Protein AF-A0A9E0QHQ0-F1 (afdb_monomer_lite)

Sequence (59 aa):
ETNTVMAGRDWLISMRAGKTPSPDVRSMEVKVSSYDPISGESGSPLVNVVGFIGRFNNG

Foldseek 3Di:
DDWDADPNFIKDKDWDWADDPDNQKIKIWIFIWGADPVVRDTDDTPDIDIDMDGDDDPD

Secondary structure (DSSP, 8-state):
-EEEEETTEEEEEEEEEEE-SSTTEEEEEEEEEEE-T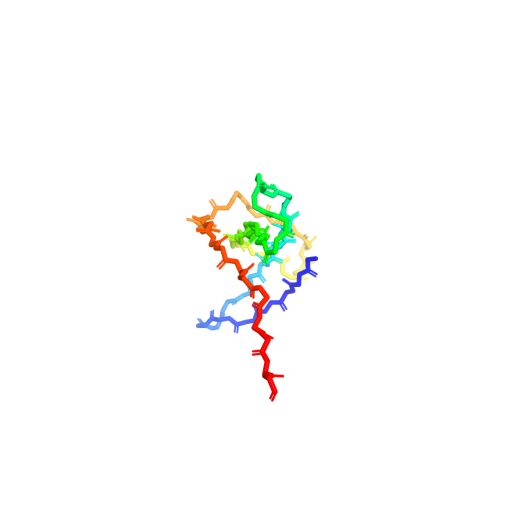TT--EEEEEEEEEEEEE-----

pLDDT: mean 92.22, std 8.63, range [52.88, 97.69]

Radius of gyration: 14.86 Å; chains: 1; bounding box: 31×28×38 Å

Structure (mmCIF, N/CA/C/O backbone):
data_AF-A0A9E0QHQ0-F1
#
_entry.id   AF-A0A9E0QHQ0-F1
#
loop_
_atom_site.group_PDB
_atom_site.id
_atom_site.type_symbol
_atom_site.label_atom_id
_atom_site.label_alt_id
_atom_site.label_comp_id
_atom_site.label_asym_id
_atom_site.label_entity_id
_atom_site.label_seq_id
_atom_site.pdbx_PDB_ins_code
_atom_site.Cartn_x
_atom_site.Cartn_y
_atom_site.Cartn_z
_atom_site.occupancy
_atom_site.B_iso_or_equiv
_atom_site.auth_seq_id
_atom_site.auth_comp_id
_atom_site.auth_asym_id
_atom_site.auth_atom_id
_atom_site.pdbx_PDB_model_num
ATOM 1 N N . GLU A 1 1 ? 7.416 -0.708 2.387 1.00 84.88 1 GLU A N 1
ATOM 2 C CA . GLU A 1 1 ? 7.192 -0.459 0.948 1.00 84.88 1 GLU A CA 1
ATOM 3 C C . GLU A 1 1 ? 7.498 -1.736 0.191 1.00 84.88 1 GLU A C 1
ATOM 5 O O . GLU A 1 1 ? 8.259 -2.553 0.705 1.00 84.88 1 GLU A O 1
ATOM 10 N N . THR A 1 2 ? 6.852 -1.963 -0.947 1.00 90.94 2 THR A N 1
ATOM 11 C CA . THR A 1 2 ? 7.081 -3.152 -1.775 1.00 90.94 2 THR A CA 1
ATOM 12 C C . THR A 1 2 ? 6.905 -2.816 -3.250 1.00 90.94 2 THR A C 1
ATOM 14 O O . THR A 1 2 ? 6.078 -1.969 -3.591 1.00 90.94 2 THR A O 1
ATOM 17 N N . ASN A 1 3 ? 7.676 -3.487 -4.103 1.00 88.75 3 ASN A N 1
ATOM 18 C CA . ASN A 1 3 ? 7.604 -3.338 -5.551 1.00 88.75 3 ASN A CA 1
ATOM 19 C C . ASN A 1 3 ? 6.835 -4.522 -6.136 1.00 88.75 3 ASN A C 1
ATOM 21 O O . ASN A 1 3 ? 7.028 -5.660 -5.704 1.00 88.75 3 ASN A O 1
ATOM 25 N N . THR A 1 4 ? 5.971 -4.264 -7.113 1.00 92.62 4 THR A N 1
ATOM 26 C CA . THR A 1 4 ? 5.220 -5.318 -7.803 1.00 92.62 4 THR A CA 1
ATOM 27 C C . THR A 1 4 ? 4.991 -4.980 -9.271 1.00 92.62 4 THR A C 1
ATOM 29 O O . THR A 1 4 ? 4.886 -3.809 -9.636 1.00 92.62 4 THR A O 1
ATOM 32 N N . VAL A 1 5 ? 4.865 -6.012 -10.106 1.00 93.88 5 VAL A N 1
ATOM 33 C CA . VAL A 1 5 ? 4.534 -5.868 -11.526 1.00 93.88 5 VAL A CA 1
ATOM 34 C C . VAL A 1 5 ? 3.035 -6.078 -11.715 1.00 93.88 5 VAL A C 1
ATOM 36 O O . VAL A 1 5 ? 2.505 -7.153 -11.439 1.00 93.88 5 VAL A O 1
ATOM 39 N N . MET A 1 6 ? 2.345 -5.060 -12.230 1.00 93.88 6 MET A N 1
ATOM 40 C CA . MET A 1 6 ? 0.923 -5.123 -12.585 1.00 93.88 6 MET A CA 1
ATOM 41 C C . MET A 1 6 ? 0.734 -4.604 -14.008 1.00 93.88 6 MET A C 1
ATOM 43 O O . MET A 1 6 ? 1.220 -3.527 -14.351 1.00 93.88 6 MET A O 1
ATOM 47 N N . ALA A 1 7 ? 0.035 -5.377 -14.845 1.00 93.31 7 ALA A N 1
ATOM 48 C CA . ALA A 1 7 ? -0.175 -5.070 -16.266 1.00 93.31 7 ALA A CA 1
ATOM 49 C C . ALA A 1 7 ? 1.132 -4.765 -17.039 1.00 93.31 7 ALA A C 1
ATOM 51 O O . ALA A 1 7 ? 1.168 -3.883 -17.895 1.00 93.31 7 ALA A O 1
ATOM 52 N N . GLY A 1 8 ? 2.216 -5.483 -16.717 1.00 94.06 8 GLY A N 1
ATOM 53 C CA . GLY A 1 8 ? 3.516 -5.336 -17.382 1.00 94.06 8 GLY A CA 1
ATOM 54 C C . GLY A 1 8 ? 4.288 -4.063 -17.021 1.00 94.06 8 GLY A C 1
ATOM 55 O O . GLY A 1 8 ? 5.209 -3.698 -17.745 1.00 94.06 8 GLY A O 1
ATOM 56 N N . ARG A 1 9 ? 3.914 -3.371 -15.938 1.00 93.38 9 ARG A N 1
ATOM 57 C CA . ARG A 1 9 ? 4.626 -2.198 -15.414 1.00 93.38 9 ARG A CA 1
ATOM 58 C C . ARG A 1 9 ? 4.970 -2.392 -13.948 1.00 93.38 9 ARG A C 1
ATOM 60 O O . ARG A 1 9 ? 4.187 -3.003 -13.219 1.00 93.38 9 ARG A O 1
ATOM 67 N N . ASP A 1 10 ? 6.102 -1.841 -13.535 1.00 96.31 10 ASP A N 1
ATOM 68 C CA . ASP A 1 10 ? 6.521 -1.813 -12.142 1.00 96.31 10 ASP A CA 1
ATOM 69 C C . ASP A 1 10 ? 5.826 -0.695 -11.357 1.00 96.31 10 ASP A C 1
ATOM 71 O O . ASP A 1 10 ? 5.657 0.439 -11.818 1.00 96.31 10 ASP A O 1
ATOM 75 N N . TRP A 1 11 ? 5.424 -1.039 -10.138 1.00 96.81 11 TRP A N 1
ATOM 76 C CA . TRP A 1 11 ? 4.713 -0.163 -9.220 1.00 96.81 11 TRP A CA 1
ATOM 77 C C . TRP A 1 11 ? 5.332 -0.223 -7.836 1.00 96.81 11 TRP A C 1
ATOM 79 O O . TRP A 1 11 ? 5.657 -1.303 -7.337 1.00 96.81 11 TRP A O 1
ATOM 89 N N . LEU A 1 12 ? 5.405 0.938 -7.190 1.00 96.62 12 LEU A N 1
ATOM 90 C CA . LEU A 1 12 ? 5.751 1.057 -5.784 1.00 96.62 12 LEU A CA 1
ATOM 91 C C . LEU A 1 12 ? 4.464 1.129 -4.966 1.00 96.62 12 LEU A C 1
ATOM 93 O O . LEU A 1 12 ? 3.624 2.010 -5.177 1.00 96.62 12 LEU A O 1
ATOM 97 N N . ILE A 1 13 ? 4.329 0.217 -4.007 1.00 96.31 13 ILE A N 1
ATOM 98 C CA . ILE A 1 13 ? 3.224 0.183 -3.054 1.00 96.31 13 ILE A CA 1
ATOM 99 C C . ILE A 1 13 ? 3.746 0.568 -1.669 1.00 96.31 13 ILE A C 1
ATOM 101 O O . ILE A 1 13 ? 4.607 -0.103 -1.085 1.00 96.31 13 ILE A O 1
ATOM 105 N N . SER A 1 14 ? 3.175 1.632 -1.109 1.00 95.81 14 SER A N 1
ATOM 106 C CA . SER A 1 14 ? 3.416 2.057 0.269 1.00 95.81 14 SER A CA 1
ATOM 107 C C . SER A 1 14 ? 2.170 1.809 1.109 1.00 95.81 14 SER A C 1
ATOM 109 O O . SER A 1 14 ? 1.061 2.169 0.719 1.00 95.81 14 SER A O 1
ATOM 111 N N . MET A 1 15 ? 2.351 1.157 2.257 1.00 95.94 15 MET A N 1
ATOM 112 C CA . MET A 1 15 ? 1.275 0.806 3.179 1.00 95.94 15 MET A CA 1
ATOM 113 C C . MET A 1 15 ? 1.599 1.360 4.557 1.00 95.94 15 MET A C 1
ATOM 115 O O . MET A 1 15 ? 2.689 1.116 5.085 1.00 95.94 15 MET A O 1
ATOM 119 N N . ARG A 1 16 ? 0.651 2.080 5.156 1.00 96.25 16 ARG A N 1
ATOM 120 C CA . ARG A 1 16 ? 0.803 2.655 6.491 1.00 96.25 16 ARG A CA 1
ATOM 121 C C . ARG A 1 16 ? -0.428 2.378 7.339 1.00 96.25 16 ARG A C 1
ATOM 123 O O . ARG A 1 16 ? -1.517 2.871 7.059 1.00 96.25 16 ARG A O 1
ATOM 130 N N . ALA A 1 17 ? -0.222 1.641 8.426 1.00 95.19 17 ALA A N 1
ATOM 131 C CA . ALA A 1 17 ? -1.244 1.456 9.443 1.00 95.19 17 ALA A CA 1
ATOM 132 C C . ALA A 1 17 ? -1.305 2.664 10.396 1.00 95.19 17 ALA A C 1
ATOM 134 O O . ALA A 1 17 ? -0.272 3.211 10.795 1.00 95.19 17 ALA A O 1
ATOM 135 N N . GLY A 1 18 ? -2.515 3.052 10.793 1.00 96.00 18 GLY A N 1
ATOM 136 C CA . GLY A 1 18 ? -2.789 4.130 11.740 1.00 96.00 18 GLY A CA 1
ATOM 137 C C . GLY A 1 18 ? -3.647 3.673 12.921 1.00 96.00 18 GLY A C 1
ATOM 138 O O . GLY A 1 18 ? -4.414 2.709 12.841 1.00 96.00 18 GLY A O 1
ATOM 139 N N . LYS A 1 19 ? -3.512 4.372 14.055 1.00 95.75 19 LYS A N 1
ATOM 140 C CA . LYS A 1 19 ? -4.426 4.204 15.192 1.00 95.75 19 LYS A CA 1
ATOM 141 C C . LYS A 1 19 ? -5.770 4.852 14.863 1.00 95.75 19 LYS A C 1
ATOM 143 O O . LYS A 1 19 ? -5.812 5.893 14.216 1.00 95.75 19 LYS A O 1
ATOM 148 N N . THR A 1 20 ? -6.846 4.260 15.367 1.00 95.12 20 THR A N 1
ATOM 149 C CA . THR A 1 20 ? -8.185 4.856 15.348 1.00 95.12 20 THR A CA 1
ATOM 150 C C . THR A 1 20 ? -8.696 5.002 16.786 1.00 95.12 20 THR A C 1
ATOM 152 O O . THR A 1 20 ? -8.092 4.421 17.694 1.00 95.12 20 THR A O 1
ATOM 155 N N . PRO A 1 21 ? -9.781 5.763 17.023 1.00 96.38 21 PRO A N 1
ATOM 156 C CA . PRO A 1 21 ? -10.421 5.827 18.338 1.00 96.38 21 PRO A CA 1
ATOM 157 C C . PRO A 1 21 ? -10.961 4.478 18.830 1.00 96.38 21 PRO A C 1
ATOM 159 O O . PRO A 1 21 ? -11.067 4.272 20.035 1.00 96.38 21 PRO A O 1
ATOM 162 N N . SER A 1 22 ? -11.289 3.556 17.918 1.00 93.69 22 SER A N 1
ATOM 163 C CA . SER A 1 22 ? -11.687 2.200 18.288 1.00 93.69 22 SER A CA 1
ATOM 164 C C . SER A 1 22 ? -10.436 1.347 18.549 1.00 93.69 22 SER A C 1
ATOM 166 O O . SER A 1 22 ? -9.584 1.229 17.661 1.00 93.69 22 SER A O 1
ATOM 168 N N . PRO A 1 23 ? -10.285 0.750 19.747 1.00 90.44 23 PRO A N 1
ATOM 169 C CA . PRO A 1 23 ? -9.066 0.033 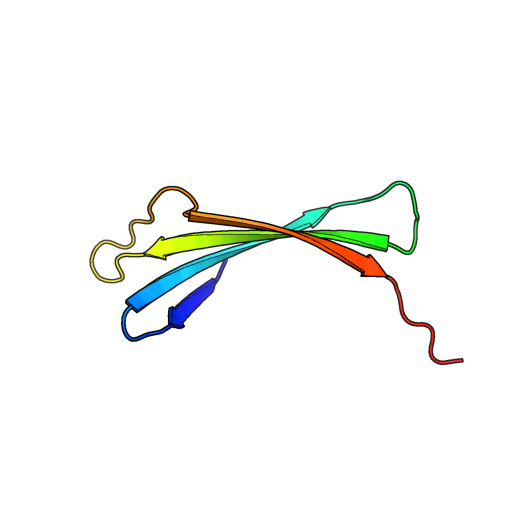20.130 1.00 90.44 23 PRO A CA 1
ATOM 170 C C . PRO A 1 23 ? -8.790 -1.189 19.243 1.00 90.44 23 PRO A C 1
ATOM 172 O O . PRO A 1 23 ? -7.626 -1.501 18.983 1.00 90.44 23 PRO A O 1
ATOM 175 N N . ASP A 1 24 ? -9.847 -1.817 18.727 1.00 93.69 24 ASP A N 1
ATOM 176 C CA . ASP A 1 24 ? -9.779 -3.028 17.904 1.00 93.69 24 ASP A CA 1
ATOM 177 C C . ASP A 1 24 ? -9.755 -2.749 16.396 1.00 93.69 24 ASP A C 1
ATOM 179 O O . ASP A 1 24 ? -9.776 -3.684 15.594 1.00 93.69 24 ASP A O 1
ATOM 183 N N . VAL A 1 25 ? -9.699 -1.474 15.992 1.00 94.12 25 VAL A N 1
ATOM 184 C CA . VAL A 1 25 ? -9.676 -1.064 14.583 1.00 94.12 25 VAL A CA 1
ATOM 185 C C . VAL A 1 25 ? -8.411 -0.269 14.271 1.00 94.12 25 VAL A C 1
ATOM 187 O O . VAL A 1 25 ? -8.031 0.683 14.966 1.00 94.12 25 VAL A O 1
ATOM 190 N N . ARG A 1 26 ? -7.759 -0.631 13.167 1.00 96.12 26 ARG A N 1
ATOM 191 C CA . ARG A 1 26 ? -6.660 0.132 12.564 1.00 96.12 26 ARG A CA 1
ATOM 192 C C . ARG A 1 26 ? -7.104 0.703 11.227 1.00 96.12 26 ARG A C 1
ATOM 194 O O . ARG A 1 26 ? -7.791 0.023 10.470 1.00 96.12 26 ARG A O 1
ATOM 201 N N . SER A 1 27 ? -6.700 1.932 10.927 1.00 96.81 27 SER A N 1
ATOM 202 C CA . SER A 1 27 ? -6.766 2.429 9.554 1.00 96.81 27 SER A CA 1
ATOM 203 C C . SER A 1 27 ? -5.572 1.883 8.778 1.00 96.81 27 SER A C 1
ATOM 205 O O . SER A 1 27 ? -4.503 1.664 9.350 1.00 96.81 27 SER A O 1
ATOM 207 N N . MET A 1 28 ? -5.748 1.650 7.486 1.00 97.12 28 MET A N 1
ATOM 208 C CA . MET A 1 28 ? -4.683 1.284 6.563 1.00 97.12 28 MET A CA 1
ATOM 209 C C . MET A 1 28 ? -4.755 2.231 5.374 1.00 97.12 28 MET A C 1
ATOM 211 O O . MET A 1 28 ? -5.748 2.230 4.651 1.00 97.12 28 MET A O 1
ATOM 215 N N . GLU A 1 29 ? -3.717 3.039 5.188 1.00 97.69 29 GLU A N 1
ATOM 216 C CA . GLU A 1 29 ? -3.517 3.823 3.973 1.00 97.69 29 GLU A CA 1
ATOM 217 C C . GLU A 1 29 ? -2.643 3.016 3.009 1.00 97.69 29 GLU A C 1
ATOM 219 O O . GLU A 1 29 ? -1.567 2.549 3.391 1.00 97.69 29 GLU A O 1
ATOM 224 N N . VAL A 1 30 ? -3.102 2.859 1.770 1.00 96.69 30 VAL A N 1
ATOM 225 C CA . VAL A 1 30 ? -2.376 2.206 0.679 1.00 96.69 30 VAL A CA 1
ATOM 226 C C . VAL A 1 30 ? -2.213 3.201 -0.458 1.00 96.69 30 VAL A C 1
ATOM 228 O O . VAL A 1 30 ? -3.195 3.692 -1.017 1.00 96.69 30 VAL A O 1
ATOM 231 N N . LYS A 1 31 ? -0.961 3.474 -0.815 1.00 97.31 31 LYS A N 1
ATOM 232 C CA . LYS A 1 31 ? -0.581 4.345 -1.925 1.00 97.31 31 LYS A CA 1
ATOM 233 C C . LYS A 1 31 ? 0.109 3.538 -3.006 1.00 97.31 31 LYS A C 1
ATOM 235 O O . LYS A 1 31 ? 0.960 2.704 -2.698 1.00 97.31 31 LYS A O 1
ATOM 240 N N . VAL A 1 32 ? -0.244 3.822 -4.255 1.00 96.94 32 VAL A N 1
ATOM 241 C CA . VAL A 1 32 ? 0.368 3.203 -5.433 1.00 96.94 32 VAL A CA 1
ATOM 242 C C . VAL A 1 32 ? 0.940 4.297 -6.326 1.00 96.94 32 VAL A C 1
ATOM 244 O O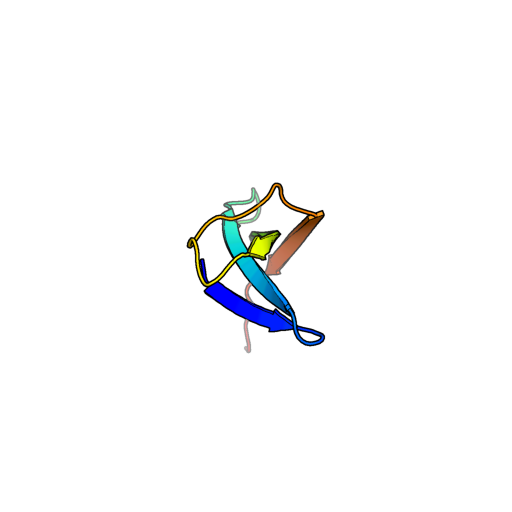 . VAL A 1 32 ? 0.211 5.193 -6.763 1.00 96.94 32 VAL A O 1
ATOM 247 N N . SER A 1 33 ? 2.240 4.206 -6.589 1.00 97.19 33 SER A N 1
ATOM 248 C CA . SER A 1 33 ? 3.012 5.131 -7.423 1.00 97.19 33 SER A CA 1
ATOM 249 C C . SER A 1 33 ? 3.668 4.386 -8.577 1.00 97.19 33 SER A C 1
ATOM 251 O O . SER A 1 33 ? 4.063 3.228 -8.424 1.00 97.19 33 SER A O 1
ATOM 253 N N . SER A 1 34 ? 3.839 5.057 -9.719 1.00 95.31 34 SER A N 1
ATOM 254 C CA . SER A 1 34 ? 4.717 4.551 -10.778 1.00 95.31 34 SER A CA 1
ATOM 255 C C . SER A 1 34 ? 6.135 4.368 -10.239 1.00 95.31 34 SER A C 1
ATOM 257 O O . SER A 1 34 ? 6.606 5.219 -9.476 1.00 95.31 34 SER A O 1
ATOM 259 N N . TYR A 1 35 ? 6.807 3.296 -10.650 1.00 96.00 35 TYR A N 1
ATOM 260 C CA . TYR A 1 35 ? 8.169 2.982 -10.231 1.00 96.00 35 TYR A CA 1
ATOM 261 C C . TYR A 1 35 ? 9.042 2.674 -11.446 1.00 96.00 35 TYR A C 1
ATOM 263 O O . TYR A 1 35 ? 8.632 1.910 -12.320 1.00 96.00 35 TYR A O 1
ATOM 271 N N . ASP A 1 36 ? 10.226 3.278 -11.508 1.00 93.44 36 ASP A N 1
ATOM 272 C CA . ASP A 1 36 ? 11.250 2.932 -12.491 1.00 93.44 36 ASP A CA 1
ATOM 273 C C . ASP A 1 36 ? 12.286 2.008 -11.827 1.00 93.44 36 ASP A C 1
ATOM 275 O O . ASP A 1 36 ? 13.047 2.459 -10.967 1.00 93.44 36 ASP A O 1
ATOM 279 N N . PRO A 1 37 ? 12.348 0.718 -12.201 1.00 89.56 37 PRO A N 1
ATOM 280 C CA . PRO A 1 37 ? 13.271 -0.231 -11.586 1.00 89.56 37 PRO A CA 1
ATOM 281 C C . PRO A 1 37 ? 14.734 -0.010 -11.998 1.00 89.56 37 PRO A C 1
ATOM 283 O O . PRO A 1 37 ? 15.622 -0.577 -11.363 1.00 89.56 37 PRO A O 1
ATOM 286 N N . ILE A 1 38 ? 15.005 0.776 -13.049 1.00 93.19 38 ILE A N 1
ATOM 287 C CA . ILE A 1 38 ? 16.367 1.058 -13.524 1.00 93.19 38 ILE A CA 1
ATOM 288 C C . ILE A 1 38 ? 16.985 2.186 -12.698 1.00 93.19 38 ILE A C 1
ATOM 290 O O . ILE A 1 38 ? 18.114 2.054 -12.226 1.00 93.19 38 ILE A O 1
ATOM 294 N N . SER A 1 39 ? 16.255 3.288 -12.518 1.00 94.44 39 SER A N 1
ATOM 295 C CA . SER A 1 39 ? 16.718 4.440 -11.731 1.00 94.44 39 SER A CA 1
ATOM 296 C C . SER A 1 39 ? 16.417 4.317 -10.232 1.00 94.44 39 SER A C 1
ATOM 298 O O . SER A 1 39 ? 17.078 4.959 -9.419 1.00 94.44 39 SER A O 1
ATOM 300 N N . GLY A 1 40 ? 15.442 3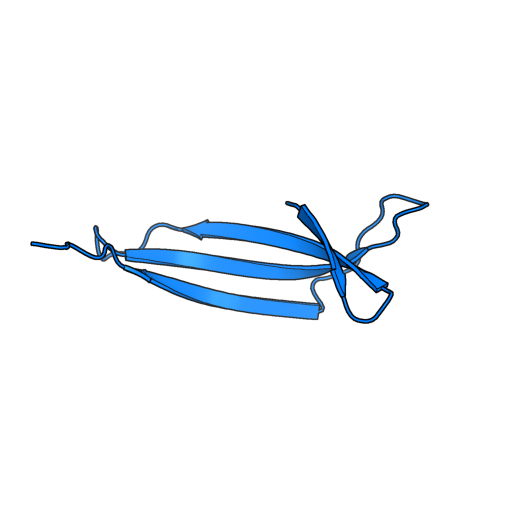.488 -9.849 1.00 91.81 40 GLY A N 1
ATOM 301 C CA . GLY A 1 40 ? 14.944 3.375 -8.478 1.00 91.81 40 GLY A CA 1
ATOM 302 C C . GLY A 1 40 ? 14.017 4.522 -8.060 1.00 91.81 40 GLY A C 1
ATOM 303 O O . GLY A 1 40 ? 13.636 4.599 -6.890 1.00 91.81 40 GLY A O 1
ATOM 304 N N . GLU A 1 41 ? 13.652 5.411 -8.985 1.00 93.12 41 GLU A N 1
ATOM 305 C CA . GLU A 1 41 ? 12.786 6.553 -8.712 1.00 93.12 41 GLU A CA 1
ATOM 306 C C . GLU A 1 41 ? 11.304 6.160 -8.664 1.00 93.12 41 GLU A C 1
ATOM 308 O O . GLU A 1 41 ? 10.842 5.213 -9.310 1.00 93.12 41 GLU A O 1
ATOM 313 N N . SER A 1 42 ? 10.527 6.925 -7.895 1.00 93.50 42 SER A N 1
ATOM 314 C CA . SER A 1 42 ? 9.074 6.780 -7.828 1.00 93.50 42 SER A CA 1
ATOM 315 C C . SER A 1 42 ? 8.375 8.114 -8.044 1.00 93.50 42 SER A C 1
ATOM 317 O O . SER A 1 42 ? 8.855 9.170 -7.630 1.00 93.50 42 SER A O 1
ATOM 319 N N . GLY A 1 43 ? 7.230 8.057 -8.721 1.00 92.94 43 GLY A N 1
ATOM 320 C CA . GLY A 1 43 ? 6.389 9.223 -8.967 1.00 92.94 43 GLY A CA 1
ATOM 321 C C . GLY A 1 43 ? 5.443 9.536 -7.805 1.00 92.94 43 GLY A C 1
ATOM 322 O O . GLY A 1 43 ? 5.334 8.797 -6.821 1.00 92.94 43 GLY A O 1
ATOM 323 N N . SER A 1 44 ? 4.684 10.621 -7.960 1.00 94.00 44 SER A N 1
ATOM 324 C CA . SER A 1 44 ? 3.570 10.937 -7.062 1.00 94.00 44 SER A CA 1
ATOM 325 C C . SER A 1 44 ? 2.541 9.794 -7.025 1.00 94.00 44 SER A C 1
ATOM 327 O O . SER A 1 44 ? 2.300 9.162 -8.059 1.00 94.00 44 SER A O 1
ATOM 329 N N . PRO A 1 45 ? 1.894 9.539 -5.872 1.00 93.88 45 PRO A N 1
ATOM 330 C CA . PRO A 1 45 ? 0.838 8.536 -5.778 1.00 93.88 45 PRO A CA 1
ATOM 331 C C . PRO A 1 45 ? -0.292 8.808 -6.774 1.00 93.88 45 PRO A C 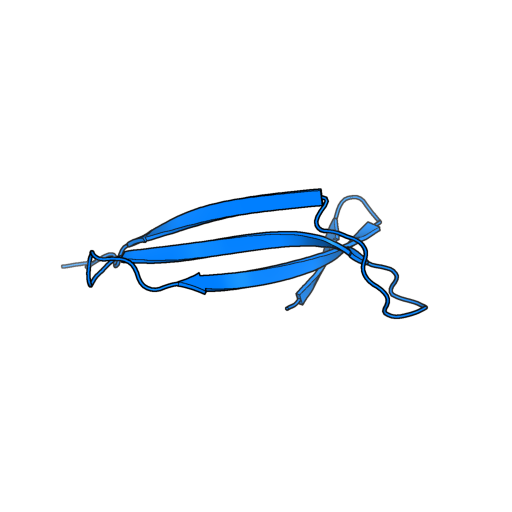1
ATOM 333 O O . PRO A 1 45 ? -0.883 9.888 -6.764 1.00 93.88 45 PRO A O 1
ATOM 336 N N . LEU A 1 46 ? -0.609 7.817 -7.609 1.00 94.50 46 LEU A N 1
ATOM 337 C CA . LEU A 1 46 ? -1.748 7.861 -8.535 1.00 94.50 46 LEU A CA 1
ATOM 338 C C . LEU A 1 46 ? -3.029 7.363 -7.868 1.00 94.50 46 LEU A C 1
ATOM 340 O O . LEU A 1 46 ? -4.125 7.813 -8.187 1.00 94.50 46 LEU A O 1
ATOM 344 N N . VAL A 1 47 ? -2.881 6.424 -6.935 1.00 94.81 47 VAL A N 1
ATOM 345 C CA . VAL A 1 47 ? -3.979 5.865 -6.151 1.00 94.81 47 VAL A CA 1
ATOM 346 C C . VAL A 1 47 ? -3.659 6.054 -4.677 1.00 94.81 47 VAL A C 1
ATOM 348 O O . VAL A 1 47 ? -2.548 5.751 -4.236 1.00 94.81 47 VAL A O 1
ATOM 351 N N . ASN A 1 48 ? -4.647 6.526 -3.918 1.00 96.62 48 ASN A N 1
ATOM 352 C CA . ASN A 1 48 ? -4.622 6.537 -2.462 1.00 96.62 48 ASN A CA 1
ATOM 353 C C . ASN A 1 48 ? -5.937 5.954 -1.936 1.00 96.62 48 ASN A C 1
ATOM 355 O O . ASN A 1 48 ? -7.003 6.525 -2.168 1.00 96.62 48 ASN A O 1
ATOM 359 N N . VAL A 1 49 ? -5.860 4.820 -1.245 1.00 96.31 49 VAL A N 1
ATOM 360 C CA . VAL A 1 49 ? -7.014 4.152 -0.635 1.00 96.31 49 VAL A CA 1
ATOM 361 C C . VAL A 1 49 ? -6.813 4.097 0.869 1.00 96.31 49 VAL A C 1
ATOM 363 O O . VAL A 1 49 ? -5.757 3.690 1.347 1.00 96.31 49 VAL A O 1
ATOM 366 N N . VAL A 1 50 ? -7.854 4.459 1.617 1.00 96.69 50 VAL A N 1
ATOM 367 C CA . VAL A 1 50 ? -7.889 4.310 3.072 1.00 96.69 50 VAL A CA 1
ATOM 368 C C . VAL A 1 50 ? -8.982 3.316 3.436 1.00 96.69 50 VAL A C 1
ATOM 370 O O . VAL A 1 50 ? -10.148 3.515 3.101 1.00 96.69 50 VAL A O 1
ATOM 373 N N . GLY A 1 51 ? -8.594 2.247 4.124 1.00 96.31 51 GLY A N 1
ATOM 374 C CA . GLY A 1 51 ? -9.497 1.230 4.654 1.00 96.31 51 GLY A CA 1
ATOM 375 C C . GLY A 1 51 ? -9.382 1.086 6.168 1.00 96.31 51 GLY A C 1
ATOM 376 O O . GLY A 1 51 ? -8.483 1.646 6.799 1.00 96.31 51 GLY A O 1
ATOM 377 N N . PHE A 1 52 ? -10.285 0.298 6.750 1.00 96.25 52 PHE A N 1
ATOM 378 C CA . PHE A 1 52 ? -10.283 -0.041 8.171 1.00 96.25 52 PHE A CA 1
ATOM 379 C C . PHE A 1 52 ? -10.233 -1.555 8.342 1.00 96.25 52 PHE A C 1
ATOM 381 O O . PHE A 1 52 ? -10.991 -2.283 7.706 1.00 96.25 52 PHE A O 1
ATOM 388 N N . ILE A 1 53 ? -9.337 -2.019 9.208 1.00 94.00 53 ILE A N 1
ATOM 389 C CA . ILE A 1 53 ? -9.149 -3.433 9.525 1.00 94.00 53 ILE A CA 1
ATOM 390 C C . ILE A 1 53 ? -9.523 -3.615 10.992 1.00 94.00 53 ILE A C 1
ATOM 392 O O . ILE A 1 53 ? -8.881 -3.040 11.875 1.00 94.00 53 ILE A O 1
ATOM 396 N N . GLY A 1 54 ? -10.585 -4.379 11.237 1.00 92.12 54 GLY A N 1
ATOM 397 C CA . GLY A 1 54 ? -11.004 -4.783 12.575 1.00 92.12 54 GLY A CA 1
ATOM 398 C C . GLY A 1 54 ? -10.355 -6.099 12.994 1.00 92.12 54 GLY A C 1
ATOM 399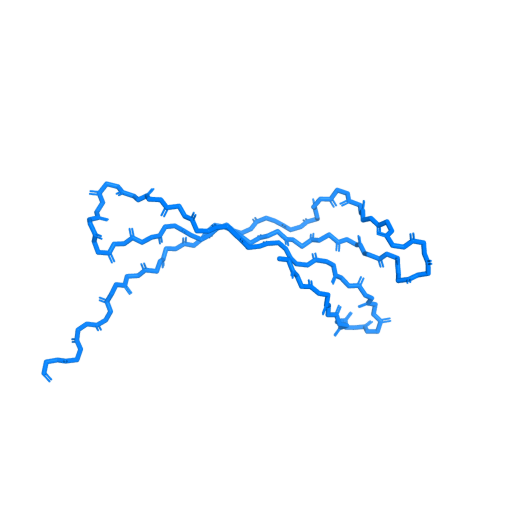 O O . GLY A 1 54 ? -10.010 -6.934 12.156 1.00 92.12 54 GLY A O 1
ATOM 400 N N . ARG A 1 55 ? -10.208 -6.305 14.301 1.00 83.12 55 ARG A N 1
ATOM 401 C CA . ARG A 1 55 ? -9.838 -7.608 14.857 1.00 83.12 55 ARG A CA 1
ATOM 402 C C . ARG A 1 55 ? -11.005 -8.588 14.697 1.00 83.12 55 ARG A C 1
ATOM 404 O O . ARG A 1 55 ? -12.095 -8.336 15.200 1.00 83.12 55 ARG A O 1
ATOM 411 N N . PHE A 1 56 ? -10.772 -9.712 14.024 1.00 72.75 56 PHE A N 1
ATOM 412 C CA . PHE A 1 56 ? -11.733 -10.814 13.973 1.00 72.75 56 PHE A CA 1
ATOM 413 C C . PHE A 1 56 ? -11.472 -11.741 15.170 1.00 72.75 56 PHE A C 1
ATOM 415 O O . PHE A 1 56 ? -10.415 -12.369 15.239 1.00 72.75 56 PHE A O 1
ATOM 422 N N . ASN A 1 57 ? -12.389 -11.793 16.139 1.00 72.00 57 ASN A N 1
ATOM 423 C CA . ASN A 1 57 ? -12.343 -12.796 17.205 1.00 72.00 57 ASN A CA 1
ATOM 424 C C . ASN A 1 57 ? -13.081 -14.046 16.711 1.00 72.00 57 ASN A C 1
ATOM 426 O O . ASN A 1 57 ? -14.310 -14.066 16.698 1.00 72.00 57 ASN A O 1
ATOM 430 N N . ASN A 1 58 ? -12.338 -15.078 16.305 1.00 55.19 58 ASN A N 1
ATOM 431 C CA . ASN A 1 58 ? -12.893 -16.429 16.236 1.00 55.19 58 ASN A CA 1
ATOM 432 C C . ASN A 1 58 ? -13.047 -16.909 17.681 1.00 55.19 58 ASN A C 1
ATOM 434 O O . ASN A 1 58 ? -12.039 -17.169 18.339 1.00 55.19 58 ASN A O 1
ATOM 438 N N . GLY A 1 59 ? -14.288 -16.881 18.174 1.00 52.88 59 GLY A N 1
ATOM 439 C CA . GLY A 1 59 ? -14.659 -17.411 19.487 1.00 52.88 59 GLY A CA 1
ATOM 440 C C . GLY A 1 59 ? -14.353 -18.893 19.634 1.00 52.88 59 GLY A C 1
ATOM 441 O O . GLY A 1 59 ? -14.281 -19.590 18.595 1.00 52.88 59 GLY A O 1
#